Protein AF-A0A9W8EUW5-F1 (afdb_monomer_lite)

Secondary structure (DSSP, 8-state):
-----GGGTS--TT--TTSSPPPP-----EEEEEE-STT--HHHHHHHHHHHHHH-TT--EEEEEE---HHHHHHHHHHHHH-TT--B--EE-----

Radius of gyration: 12.91 Å; chains: 1; bounding box: 29×30×32 Å

Foldseek 3Di:
DPPDDPVLLVQDLLRALVDPDAADPDLDAEDEAEDQDPVCDPSNVLSVVSNCSNRHPNYQEYEYEDADDPVNVVSVVSNCVRRVSHPYYHYDHPPPD

Sequence (97 aa):
MVNVPSEAFEIADDAPQNTRLSPLNTKLVKLMLDYDRPEYTDELVMAVIKYLALRLTSLKVFGAWIAFDAALASFIDNYKATYPHLVDLVFKLGMVE

pLDDT: mean 74.37, std 10.0, range [38.03, 86.94]

Structure (mmCIF, N/CA/C/O backbone):
data_AF-A0A9W8EUW5-F1
#
_entry.id   AF-A0A9W8EUW5-F1
#
loop_
_atom_site.group_PDB
_atom_site.id
_atom_site.type_symbol
_atom_site.label_atom_id
_atom_site.label_alt_id
_atom_site.label_comp_id
_atom_site.label_asym_id
_atom_site.label_entity_id
_atom_site.label_seq_id
_atom_site.pdbx_PDB_ins_code
_atom_site.Cartn_x
_atom_site.Cartn_y
_atom_site.Cartn_z
_atom_site.occupancy
_atom_site.B_iso_or_equiv
_atom_site.auth_seq_id
_atom_site.auth_comp_id
_atom_site.auth_asym_id
_atom_site.auth_atom_id
_atom_site.pdbx_PDB_model_num
ATOM 1 N N . MET A 1 1 ? -3.634 7.495 -18.757 1.00 51.44 1 MET A N 1
ATOM 2 C CA . MET A 1 1 ? -2.909 8.169 -17.659 1.00 51.44 1 MET A CA 1
ATOM 3 C C . MET A 1 1 ? -3.519 7.707 -16.353 1.00 51.44 1 MET A C 1
ATOM 5 O O . MET A 1 1 ? -4.721 7.873 -16.180 1.00 51.44 1 MET A O 1
ATOM 9 N N . VAL A 1 2 ? -2.731 7.068 -15.487 1.00 60.12 2 VAL A N 1
ATOM 10 C CA . VAL A 1 2 ? -3.180 6.698 -14.140 1.00 60.12 2 VAL A CA 1
ATOM 11 C C . VAL A 1 2 ? -3.076 7.951 -13.269 1.00 60.12 2 VAL A C 1
ATOM 13 O O . VAL A 1 2 ? -1.992 8.506 -13.121 1.00 60.12 2 VAL A O 1
ATOM 16 N N . ASN A 1 3 ? -4.200 8.432 -12.737 1.00 71.56 3 ASN A N 1
ATOM 17 C CA . ASN A 1 3 ? -4.247 9.639 -11.906 1.00 71.56 3 ASN A CA 1
ATOM 18 C C . ASN A 1 3 ? -3.953 9.290 -10.441 1.00 71.56 3 ASN A C 1
ATOM 20 O O . ASN A 1 3 ? -4.855 9.301 -9.603 1.00 71.56 3 ASN A O 1
ATOM 24 N N . VAL A 1 4 ? -2.698 8.954 -10.138 1.00 76.25 4 VAL A N 1
ATOM 25 C CA . VAL A 1 4 ? -2.229 8.831 -8.751 1.00 76.25 4 VAL A CA 1
ATOM 26 C C . VAL A 1 4 ? -1.798 10.217 -8.251 1.00 76.25 4 VAL A C 1
ATOM 28 O O . VAL A 1 4 ? -1.051 10.897 -8.957 1.00 76.25 4 VAL A O 1
ATOM 31 N N . PRO A 1 5 ? -2.260 10.674 -7.072 1.00 81.75 5 PRO A N 1
ATOM 32 C CA . PRO A 1 5 ? -1.825 11.946 -6.491 1.00 81.75 5 PRO A CA 1
ATOM 33 C C . PRO A 1 5 ? -0.301 12.006 -6.327 1.00 81.75 5 PRO A C 1
ATOM 35 O O . PRO A 1 5 ? 0.298 11.026 -5.893 1.00 81.75 5 PRO A O 1
ATOM 38 N N . SER A 1 6 ? 0.328 13.153 -6.613 1.00 82.75 6 SER A N 1
ATOM 39 C CA . SER A 1 6 ? 1.792 13.309 -6.503 1.00 82.75 6 SER A CA 1
ATOM 40 C C . SER A 1 6 ? 2.315 13.001 -5.096 1.00 82.75 6 SER A C 1
ATOM 42 O O . SER A 1 6 ? 3.354 12.366 -4.955 1.00 82.75 6 SER A O 1
ATOM 44 N N . GLU A 1 7 ? 1.532 13.345 -4.066 1.00 79.94 7 GLU A N 1
ATOM 45 C CA . GLU A 1 7 ? 1.818 13.032 -2.661 1.00 79.94 7 GLU A CA 1
ATOM 46 C C . GLU A 1 7 ? 2.037 11.530 -2.407 1.00 79.94 7 GLU A C 1
ATOM 48 O O . GLU A 1 7 ? 2.727 11.179 -1.460 1.00 79.94 7 GLU A O 1
ATOM 53 N N . ALA A 1 8 ? 1.507 10.630 -3.246 1.00 80.88 8 ALA A N 1
ATOM 54 C CA . ALA A 1 8 ? 1.722 9.189 -3.113 1.00 80.88 8 ALA A CA 1
ATOM 55 C C . ALA A 1 8 ? 3.184 8.774 -3.357 1.00 80.88 8 ALA A C 1
ATOM 57 O O . ALA A 1 8 ? 3.677 7.842 -2.723 1.00 80.88 8 ALA A O 1
ATOM 58 N N . PHE A 1 9 ? 3.872 9.470 -4.265 1.00 82.00 9 PHE A N 1
ATOM 59 C CA . PHE A 1 9 ? 5.262 9.189 -4.632 1.00 82.00 9 PHE A CA 1
ATOM 60 C C . PHE A 1 9 ? 6.260 9.786 -3.632 1.00 82.00 9 PHE A C 1
ATOM 62 O O . PHE A 1 9 ? 7.393 9.327 -3.538 1.00 82.00 9 PHE A O 1
ATOM 69 N N . GLU A 1 10 ? 5.835 10.789 -2.863 1.00 84.75 10 GLU A N 1
ATOM 70 C CA . GLU A 1 10 ? 6.653 11.481 -1.860 1.00 84.75 10 GLU A CA 1
ATOM 71 C C . GLU A 1 10 ? 6.661 10.763 -0.496 1.00 84.75 10 GLU A C 1
ATOM 73 O O . GLU A 1 10 ? 7.440 11.115 0.391 1.00 84.75 10 GLU A O 1
ATOM 78 N N . ILE A 1 11 ? 5.804 9.749 -0.307 1.00 83.44 11 ILE A N 1
ATOM 79 C CA . ILE A 1 11 ? 5.746 8.964 0.931 1.00 83.44 11 ILE A CA 1
ATOM 80 C C . ILE A 1 11 ? 6.992 8.073 1.024 1.00 83.44 11 ILE A C 1
ATOM 82 O O . ILE A 1 11 ? 7.182 7.149 0.224 1.00 83.44 11 ILE A O 1
ATOM 86 N N . ALA A 1 12 ? 7.818 8.323 2.039 1.00 80.69 12 ALA A N 1
ATOM 87 C CA . ALA A 1 12 ? 8.950 7.468 2.378 1.00 80.69 12 ALA A CA 1
ATOM 88 C C . ALA A 1 12 ? 8.491 6.036 2.719 1.00 80.69 12 ALA A C 1
ATOM 90 O O . ALA A 1 12 ? 7.386 5.831 3.222 1.00 80.69 12 ALA A O 1
ATOM 91 N N . ASP A 1 13 ? 9.331 5.034 2.450 1.00 71.50 13 ASP A N 1
ATOM 92 C CA . ASP A 1 13 ? 9.005 3.619 2.707 1.00 71.50 13 ASP A CA 1
ATOM 93 C C . ASP A 1 13 ? 8.714 3.329 4.188 1.00 71.50 13 ASP A C 1
ATOM 95 O O . ASP A 1 13 ? 7.897 2.468 4.517 1.00 71.50 13 ASP A O 1
ATOM 99 N N . ASP A 1 14 ? 9.358 4.080 5.077 1.00 73.12 14 ASP A N 1
ATOM 100 C CA . ASP A 1 14 ? 9.276 3.988 6.533 1.00 73.12 14 ASP A CA 1
ATOM 101 C C . ASP A 1 14 ? 8.345 5.044 7.153 1.00 73.12 14 ASP A C 1
ATOM 103 O O . ASP A 1 14 ? 8.337 5.238 8.372 1.00 73.12 14 ASP A O 1
ATOM 107 N N . ALA A 1 15 ? 7.547 5.735 6.330 1.00 73.19 15 ALA A N 1
ATOM 108 C CA . ALA A 1 15 ? 6.632 6.759 6.809 1.00 73.19 15 ALA A CA 1
ATOM 109 C C . ALA A 1 15 ? 5.662 6.168 7.853 1.00 73.19 15 ALA A C 1
ATOM 111 O O . ALA A 1 15 ? 4.991 5.167 7.582 1.00 73.19 15 ALA A O 1
ATOM 112 N N . PRO A 1 16 ? 5.547 6.772 9.050 1.00 69.88 16 PRO A N 1
ATOM 113 C CA . PRO A 1 16 ? 4.725 6.215 10.111 1.00 69.88 16 PRO A CA 1
ATOM 114 C C . PRO A 1 16 ? 3.237 6.283 9.743 1.00 69.88 16 PRO A C 1
ATOM 116 O O . PRO A 1 16 ? 2.798 7.170 9.006 1.00 69.88 16 PRO A O 1
ATOM 119 N N . GLN A 1 17 ? 2.430 5.382 10.315 1.00 63.78 17 GLN A N 1
ATOM 120 C CA . GLN A 1 17 ? 0.989 5.256 10.031 1.00 63.78 17 GLN A CA 1
ATOM 121 C C . GLN A 1 17 ? 0.190 6.566 10.202 1.00 63.78 17 GLN A C 1
ATOM 123 O O . GLN A 1 17 ? -0.873 6.742 9.615 1.00 63.78 17 GLN A O 1
ATOM 128 N N . ASN A 1 18 ? 0.699 7.494 11.008 1.00 62.56 18 ASN A N 1
ATOM 129 C CA . ASN A 1 18 ? 0.101 8.790 11.313 1.00 62.56 18 ASN A CA 1
ATOM 130 C C . ASN A 1 18 ? 0.696 9.953 10.497 1.00 62.56 18 ASN A C 1
ATOM 132 O O . ASN A 1 18 ? 0.524 11.116 10.876 1.00 62.56 18 ASN A O 1
ATOM 136 N N . THR A 1 19 ? 1.393 9.666 9.394 1.00 68.38 19 THR A N 1
ATOM 137 C CA . THR A 1 19 ? 1.781 10.693 8.419 1.00 68.38 19 THR A CA 1
ATOM 138 C C . THR A 1 19 ? 0.529 11.490 8.032 1.00 68.38 19 THR A C 1
ATOM 140 O O . THR A 1 19 ? -0.530 10.898 7.849 1.00 68.38 19 THR A O 1
ATOM 143 N N . ARG A 1 20 ? 0.635 12.829 7.966 1.00 65.50 20 ARG A N 1
ATOM 144 C CA . ARG A 1 20 ? -0.447 13.853 7.931 1.00 65.50 20 ARG A CA 1
ATOM 145 C C . ARG A 1 20 ? -1.511 13.737 6.812 1.00 65.50 20 ARG A C 1
ATOM 147 O O . ARG A 1 20 ? -2.238 14.697 6.560 1.00 65.50 20 ARG A O 1
ATOM 154 N N . LEU A 1 21 ? -1.627 12.609 6.124 1.00 77.19 21 LEU A N 1
ATOM 155 C CA . LEU A 1 21 ? -2.672 12.364 5.144 1.00 77.19 21 LEU A CA 1
ATOM 156 C C . LEU A 1 21 ? -4.029 12.266 5.844 1.00 77.19 21 LEU A C 1
ATOM 158 O O . LEU A 1 21 ? -4.212 11.534 6.815 1.00 77.19 21 LEU A O 1
ATOM 162 N N . SER A 1 22 ? -4.999 13.025 5.340 1.00 77.94 22 SER A N 1
ATOM 163 C CA . SER A 1 22 ? -6.371 12.928 5.835 1.00 77.94 22 SER A CA 1
ATOM 164 C C . SER A 1 22 ? -6.942 11.550 5.481 1.00 77.94 22 SER A C 1
ATOM 166 O O . SER A 1 22 ? -6.845 11.155 4.313 1.00 77.94 22 SER A O 1
ATOM 168 N N . PRO A 1 23 ? -7.556 10.824 6.436 1.00 77.56 23 PRO A N 1
ATOM 169 C CA . PRO A 1 23 ? -8.169 9.537 6.146 1.00 77.56 23 PRO A CA 1
ATOM 170 C C . PRO A 1 23 ? -9.237 9.673 5.060 1.00 77.56 23 PRO A C 1
ATOM 172 O O . PRO A 1 23 ? -10.027 10.621 5.056 1.00 77.56 23 PRO A O 1
ATOM 175 N N . LEU A 1 24 ? -9.308 8.697 4.159 1.00 81.06 24 LEU A N 1
ATOM 176 C CA . LEU A 1 24 ? -10.464 8.546 3.289 1.00 81.06 24 LEU A CA 1
ATOM 177 C C . LEU A 1 24 ? -11.615 8.025 4.152 1.00 81.06 24 LEU A C 1
ATOM 179 O O . LEU A 1 24 ? -11.493 6.985 4.799 1.00 81.06 24 LEU A O 1
ATOM 183 N N . ASN A 1 25 ? -12.739 8.745 4.169 1.00 68.62 25 ASN A N 1
ATOM 184 C CA . ASN A 1 25 ? -13.925 8.363 4.937 1.00 68.62 25 ASN A CA 1
ATOM 185 C C . ASN A 1 25 ? -14.624 7.153 4.293 1.00 68.62 25 ASN A C 1
ATOM 187 O O . ASN A 1 25 ? -15.656 7.278 3.634 1.00 68.62 25 ASN A O 1
ATOM 191 N N . THR A 1 26 ? -14.023 5.976 4.449 1.00 72.12 26 THR A N 1
ATOM 192 C CA . THR A 1 26 ? -14.528 4.711 3.924 1.00 72.12 26 THR A CA 1
ATOM 193 C C . THR A 1 26 ? -14.638 3.690 5.054 1.00 72.12 26 THR A C 1
ATOM 195 O O . THR A 1 26 ? -13.799 3.620 5.956 1.00 72.12 26 THR A O 1
ATOM 198 N N . LYS A 1 27 ? -15.671 2.846 4.991 1.00 82.06 27 LYS A N 1
ATOM 199 C CA . LYS A 1 27 ? -15.803 1.650 5.842 1.00 82.06 27 LYS A CA 1
ATOM 200 C C . LYS A 1 27 ? -15.112 0.431 5.213 1.00 82.06 27 LYS A C 1
ATOM 202 O O . LYS A 1 27 ? -15.497 -0.703 5.493 1.00 82.06 27 LYS A O 1
ATOM 207 N N . LEU A 1 28 ? -14.160 0.655 4.306 1.00 83.50 28 LEU A N 1
ATOM 208 C CA . LEU A 1 28 ? -13.523 -0.409 3.549 1.00 83.50 28 LEU A CA 1
ATOM 209 C C . LEU A 1 28 ? -12.567 -1.190 4.452 1.00 83.50 28 LEU A C 1
ATOM 211 O O . LEU A 1 28 ? -11.550 -0.679 4.899 1.00 83.50 28 LEU A O 1
ATOM 215 N N . VAL A 1 29 ? -12.899 -2.454 4.693 1.00 82.12 29 VAL A N 1
ATOM 216 C CA . VAL A 1 29 ? -12.109 -3.348 5.554 1.00 82.12 29 VAL A CA 1
ATOM 217 C C . VAL A 1 29 ? -11.208 -4.300 4.768 1.00 82.12 29 VAL A C 1
ATOM 219 O O . VAL A 1 29 ? -10.272 -4.861 5.339 1.00 82.12 29 VAL A O 1
ATOM 222 N N . LYS A 1 30 ? -11.478 -4.487 3.470 1.00 84.44 30 LYS A N 1
ATOM 223 C CA . LYS A 1 30 ? -10.701 -5.336 2.561 1.00 84.44 30 LYS A CA 1
ATOM 224 C C . LYS A 1 30 ? -10.522 -4.643 1.213 1.00 84.44 30 LYS A C 1
ATOM 226 O O . LYS A 1 30 ? -11.498 -4.111 0.688 1.00 84.44 30 LYS A O 1
ATOM 231 N N . LEU A 1 31 ? -9.324 -4.704 0.645 1.00 83.88 31 LEU A N 1
ATOM 232 C CA . LEU A 1 31 ? -9.024 -4.200 -0.694 1.00 83.88 31 LEU A CA 1
ATOM 233 C C . LEU A 1 31 ? -8.127 -5.196 -1.432 1.00 83.88 31 LEU A C 1
ATOM 235 O O . LEU A 1 31 ? -7.219 -5.766 -0.834 1.00 83.88 31 LEU A O 1
ATOM 239 N N . MET A 1 32 ? -8.403 -5.408 -2.716 1.00 82.56 32 MET A N 1
ATOM 240 C CA . MET A 1 32 ? -7.560 -6.179 -3.624 1.00 82.56 32 MET A CA 1
ATOM 241 C C . MET A 1 32 ? -7.243 -5.286 -4.819 1.00 82.56 32 MET A C 1
ATOM 243 O O . MET A 1 32 ? -8.170 -4.763 -5.439 1.00 82.56 32 MET A O 1
ATOM 247 N N . LEU A 1 33 ? -5.962 -5.093 -5.106 1.00 80.19 33 LEU A N 1
ATOM 248 C CA . LEU A 1 33 ? -5.496 -4.388 -6.294 1.00 80.19 33 LEU A CA 1
ATOM 249 C C . LEU A 1 33 ? -5.015 -5.401 -7.325 1.00 80.19 33 LEU A C 1
ATOM 251 O O . LEU A 1 33 ? -4.427 -6.416 -6.961 1.00 80.19 33 LEU A O 1
ATOM 255 N N . ASP A 1 34 ? -5.274 -5.129 -8.593 1.00 80.50 34 ASP A N 1
ATOM 256 C CA . ASP A 1 34 ? -4.820 -5.963 -9.699 1.00 80.50 34 ASP A CA 1
ATOM 257 C C . ASP A 1 34 ? -3.948 -5.107 -10.615 1.00 80.50 34 ASP A C 1
ATOM 259 O O . ASP A 1 34 ? -4.407 -4.087 -11.138 1.00 80.50 34 ASP A O 1
ATOM 263 N N . TYR A 1 35 ? -2.674 -5.475 -10.718 1.00 77.19 35 TYR A N 1
ATOM 264 C CA . TYR A 1 35 ? -1.667 -4.808 -11.528 1.00 77.19 35 TYR A CA 1
ATOM 265 C C . TYR A 1 35 ? -1.194 -5.762 -12.628 1.00 77.19 35 TYR A C 1
ATOM 267 O O . TYR A 1 35 ? -0.059 -6.235 -12.635 1.00 77.19 35 TYR A O 1
ATOM 275 N N . ASP A 1 36 ? -2.099 -6.048 -13.560 1.00 73.50 36 ASP A N 1
ATOM 276 C CA . ASP A 1 36 ? -1.916 -6.984 -14.674 1.00 73.50 36 ASP A CA 1
ATOM 277 C C . ASP A 1 36 ? -1.351 -6.331 -15.947 1.00 73.50 36 ASP A C 1
ATOM 279 O O . ASP A 1 36 ? -1.104 -7.011 -16.946 1.00 73.50 36 ASP A O 1
ATOM 283 N N . ARG A 1 37 ? -1.133 -5.010 -15.935 1.00 74.69 37 ARG A N 1
ATOM 284 C CA . ARG A 1 37 ? -0.692 -4.251 -17.110 1.00 74.69 37 ARG A CA 1
ATOM 285 C C . ARG A 1 37 ? 0.770 -3.826 -17.028 1.00 74.69 37 ARG A C 1
ATOM 287 O O . ARG A 1 37 ? 1.201 -3.331 -15.990 1.00 74.69 37 ARG A O 1
ATOM 294 N N . PRO A 1 38 ? 1.502 -3.861 -18.156 1.00 73.00 38 PRO A N 1
ATOM 295 C CA . PRO A 1 38 ? 2.898 -3.420 -18.219 1.00 73.00 38 PRO A CA 1
ATOM 296 C C . PRO A 1 38 ? 3.080 -1.911 -17.986 1.00 73.00 38 PRO A C 1
ATOM 298 O O . PRO A 1 38 ? 4.187 -1.455 -17.730 1.00 73.00 38 PRO A O 1
ATOM 301 N N . GLU A 1 39 ? 2.009 -1.116 -18.073 1.00 78.44 39 GLU A N 1
ATOM 302 C CA . GLU A 1 39 ? 2.025 0.312 -17.726 1.00 78.44 39 GLU A CA 1
ATOM 303 C C . GLU A 1 39 ? 2.130 0.575 -16.213 1.00 78.44 39 GLU A C 1
ATOM 305 O O . GLU A 1 39 ? 2.348 1.717 -15.803 1.00 78.44 39 GLU A O 1
ATOM 310 N N . TYR A 1 40 ? 1.975 -0.460 -15.381 1.00 80.94 40 TYR A N 1
ATOM 311 C CA . TYR A 1 40 ? 2.114 -0.369 -13.934 1.00 80.94 40 TYR A CA 1
ATOM 312 C C . TYR A 1 40 ? 3.540 -0.708 -13.520 1.00 80.94 40 TYR A C 1
ATOM 314 O O . TYR A 1 40 ? 3.900 -1.867 -13.343 1.00 80.94 40 TYR A O 1
ATOM 322 N N . THR A 1 41 ? 4.357 0.331 -13.382 1.00 82.81 41 THR A N 1
ATOM 323 C CA . THR A 1 41 ? 5.723 0.202 -12.872 1.00 82.81 41 THR A CA 1
ATOM 324 C C . THR A 1 41 ? 5.725 -0.114 -11.378 1.00 82.81 41 THR A C 1
ATOM 326 O O . THR A 1 41 ? 4.796 0.263 -10.657 1.00 82.81 41 THR A O 1
ATOM 329 N N . ASP A 1 42 ? 6.803 -0.720 -10.884 1.00 81.31 42 ASP A N 1
ATOM 330 C CA . ASP A 1 42 ? 6.957 -1.020 -9.455 1.00 81.31 42 ASP A CA 1
ATOM 331 C C . ASP A 1 42 ? 6.819 0.243 -8.596 1.00 81.31 42 ASP A C 1
ATOM 333 O O . ASP A 1 42 ? 6.152 0.230 -7.565 1.00 81.31 42 ASP A O 1
ATOM 337 N N . GLU A 1 43 ? 7.367 1.374 -9.053 1.00 84.25 43 GLU A N 1
ATOM 338 C CA . GLU A 1 43 ? 7.223 2.676 -8.388 1.00 84.25 43 GLU A CA 1
ATOM 339 C C . GLU A 1 43 ? 5.761 3.104 -8.235 1.00 84.25 43 GLU A C 1
ATOM 341 O O . GLU A 1 43 ? 5.357 3.565 -7.165 1.00 84.25 43 GLU A O 1
ATOM 346 N N . LEU A 1 44 ? 4.950 2.928 -9.282 1.00 85.19 44 LEU A N 1
ATOM 347 C CA . LEU A 1 44 ? 3.526 3.249 -9.243 1.00 85.19 44 LEU A CA 1
ATOM 348 C C . LEU A 1 44 ? 2.800 2.359 -8.235 1.00 85.19 44 LEU A C 1
ATOM 350 O O . LEU A 1 44 ? 2.014 2.844 -7.419 1.00 85.19 44 LEU A O 1
ATOM 354 N N . VAL A 1 45 ? 3.077 1.059 -8.291 1.00 82.75 45 VAL A N 1
ATOM 355 C CA . VAL A 1 45 ? 2.493 0.061 -7.399 1.00 82.75 45 VAL A CA 1
ATOM 356 C C . VAL A 1 45 ? 2.826 0.394 -5.944 1.00 82.75 45 VAL A C 1
ATOM 358 O O . VAL A 1 45 ? 1.922 0.502 -5.112 1.00 82.75 45 VAL A O 1
ATOM 361 N N . MET A 1 46 ? 4.103 0.636 -5.640 1.00 84.31 46 MET A N 1
ATOM 362 C CA 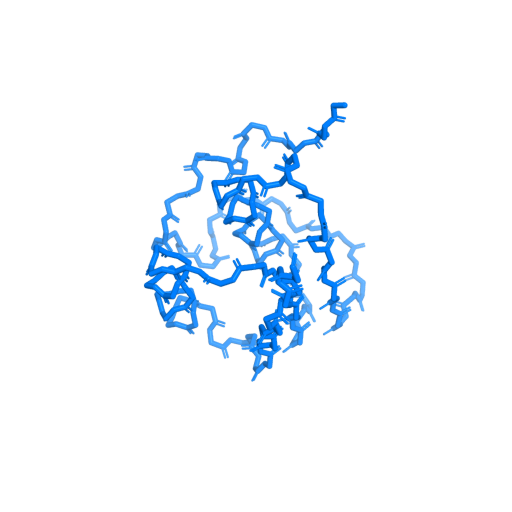. MET A 1 46 ? 4.572 1.015 -4.307 1.00 84.31 46 MET A CA 1
ATOM 363 C C . MET A 1 46 ? 3.904 2.305 -3.818 1.00 84.31 46 MET A C 1
ATOM 365 O O . MET A 1 46 ? 3.400 2.344 -2.692 1.00 84.31 46 MET A O 1
ATOM 369 N N . ALA A 1 47 ? 3.831 3.341 -4.661 1.00 86.94 47 ALA A N 1
ATOM 370 C CA . ALA A 1 47 ? 3.190 4.611 -4.323 1.00 86.94 47 ALA A CA 1
ATOM 371 C C . ALA A 1 47 ? 1.710 4.427 -3.950 1.00 86.94 47 ALA A C 1
ATOM 373 O O . ALA A 1 47 ? 1.249 4.942 -2.930 1.00 86.94 47 ALA A O 1
ATOM 374 N N . VAL A 1 48 ? 0.962 3.641 -4.728 1.00 86.06 48 VAL A N 1
ATOM 375 C CA . VAL A 1 48 ? -0.457 3.369 -4.455 1.00 86.06 48 VAL A CA 1
ATOM 376 C C . VAL A 1 48 ? -0.636 2.573 -3.162 1.00 86.06 48 VAL A C 1
ATOM 378 O O . VAL A 1 48 ? -1.502 2.916 -2.353 1.00 86.06 48 VAL A O 1
ATOM 381 N N . ILE A 1 49 ? 0.187 1.543 -2.932 1.00 82.62 49 ILE A N 1
ATOM 382 C CA . ILE A 1 49 ? 0.138 0.735 -1.706 1.00 82.62 49 ILE A CA 1
ATOM 383 C C . ILE A 1 49 ? 0.354 1.624 -0.473 1.00 82.62 49 ILE A C 1
ATOM 385 O O . ILE A 1 49 ? -0.466 1.598 0.448 1.00 82.62 49 ILE A O 1
ATOM 389 N N . LYS A 1 50 ? 1.405 2.456 -0.470 1.00 82.31 50 LYS A N 1
ATOM 390 C CA . LYS A 1 50 ? 1.698 3.415 0.613 1.00 82.31 50 LYS A CA 1
ATOM 391 C C . LYS A 1 50 ? 0.539 4.377 0.849 1.00 82.31 50 LYS A C 1
ATOM 393 O O . LYS A 1 50 ? 0.080 4.556 1.977 1.00 82.31 50 LYS A O 1
ATOM 398 N N . TYR A 1 51 ? 0.048 4.972 -0.234 1.00 86.00 51 TYR A N 1
ATOM 399 C CA . TYR A 1 51 ? -1.012 5.968 -0.195 1.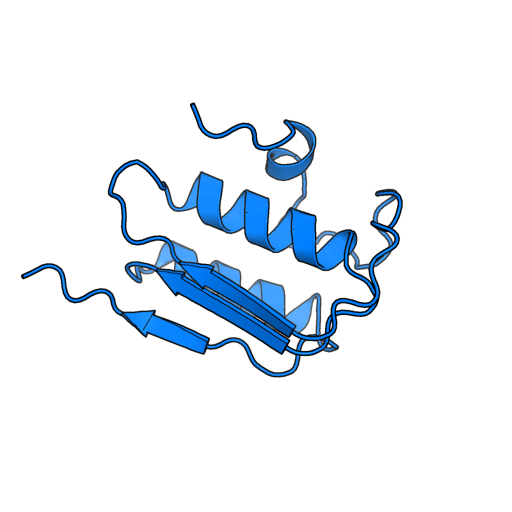00 86.00 51 TYR A CA 1
ATOM 400 C C . TYR A 1 51 ? -2.289 5.433 0.454 1.00 86.00 51 TYR A C 1
ATOM 402 O O . TYR A 1 51 ? -2.883 6.072 1.326 1.00 86.00 51 TYR A O 1
ATOM 410 N N . LEU A 1 52 ? -2.701 4.235 0.043 1.00 84.31 52 LEU A N 1
ATOM 411 C CA . LEU A 1 52 ? -3.911 3.597 0.538 1.00 84.31 52 LEU A CA 1
ATOM 412 C C . LEU A 1 52 ? -3.747 3.091 1.972 1.00 84.31 52 LEU A C 1
ATOM 414 O O . LEU A 1 52 ? 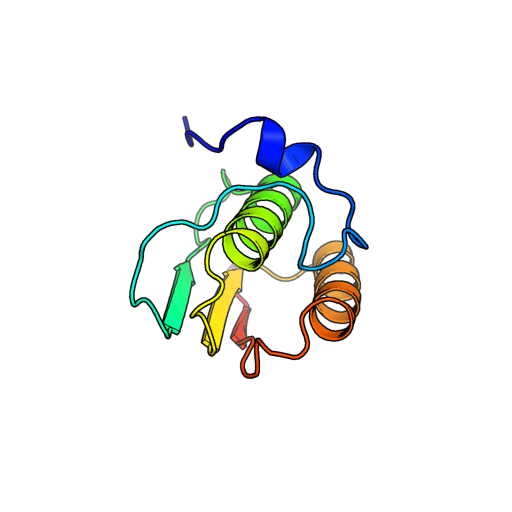-4.692 3.224 2.743 1.00 84.31 52 LEU A O 1
ATOM 418 N N . ALA A 1 53 ? -2.563 2.601 2.352 1.00 80.31 53 ALA A N 1
ATOM 419 C CA . ALA A 1 53 ? -2.257 2.189 3.727 1.00 80.31 53 ALA A CA 1
ATOM 420 C C . ALA A 1 53 ? -2.516 3.309 4.738 1.00 80.31 53 ALA A C 1
ATOM 422 O O . ALA A 1 53 ? -3.152 3.109 5.769 1.00 80.31 53 ALA A O 1
ATOM 423 N N . LEU A 1 54 ? -2.022 4.505 4.416 1.00 82.75 54 LEU A N 1
ATOM 424 C CA . LEU A 1 54 ? -2.100 5.664 5.297 1.00 82.75 54 LEU A CA 1
ATOM 425 C C . LEU A 1 54 ? -3.505 6.261 5.334 1.00 82.75 54 LEU A C 1
ATOM 427 O O . LEU A 1 54 ? -3.965 6.729 6.374 1.00 82.75 54 LEU A O 1
ATOM 431 N N . ARG A 1 55 ? -4.208 6.248 4.199 1.00 83.88 55 ARG A N 1
ATOM 432 C CA . ARG A 1 55 ? -5.527 6.872 4.096 1.00 83.88 55 ARG A CA 1
ATOM 433 C C . ARG A 1 55 ? -6.688 5.958 4.473 1.00 83.88 55 ARG A C 1
ATOM 435 O O . ARG A 1 55 ? -7.732 6.471 4.871 1.00 83.88 55 ARG A O 1
ATOM 442 N N . LEU A 1 56 ? -6.553 4.638 4.362 1.00 84.44 56 LEU A N 1
ATOM 443 C CA . LEU A 1 56 ? -7.605 3.674 4.697 1.00 84.44 56 LEU A CA 1
ATOM 444 C C . LEU A 1 56 ? -7.368 3.069 6.083 1.00 84.44 56 LEU A C 1
ATOM 446 O O . LEU A 1 56 ? -7.083 1.888 6.230 1.00 84.44 56 LEU A O 1
ATOM 450 N N . THR A 1 57 ? -7.550 3.870 7.129 1.00 77.94 57 THR A N 1
ATOM 451 C CA . THR A 1 57 ? -7.301 3.451 8.523 1.00 77.94 57 THR A CA 1
ATOM 452 C C . THR A 1 57 ? -8.207 2.316 9.023 1.00 77.94 57 THR A C 1
ATOM 454 O O . THR A 1 57 ? -7.910 1.686 10.035 1.00 77.94 57 THR A O 1
ATOM 457 N N . SER A 1 58 ? -9.322 2.052 8.335 1.00 78.81 58 SER A N 1
ATOM 458 C CA . SER A 1 58 ? -10.257 0.955 8.622 1.00 78.81 58 SER A CA 1
ATOM 459 C C . SER A 1 58 ? -9.887 -0.365 7.932 1.00 78.81 58 SER A C 1
ATOM 461 O O . SER A 1 58 ? -10.523 -1.393 8.194 1.00 78.81 58 SER A O 1
ATOM 463 N N . LEU A 1 59 ? -8.867 -0.350 7.073 1.00 79.31 59 LEU A N 1
ATOM 464 C CA . LEU A 1 59 ? -8.427 -1.491 6.289 1.00 79.31 59 LEU A CA 1
ATOM 465 C C . LEU A 1 59 ? -7.746 -2.536 7.179 1.00 79.31 59 LEU A C 1
ATOM 467 O O . LEU A 1 59 ? -6.917 -2.212 8.023 1.00 79.31 59 LEU A O 1
ATOM 471 N N . LYS A 1 60 ? -8.114 -3.805 6.994 1.00 75.81 60 LYS A N 1
ATOM 472 C CA . LYS A 1 60 ? -7.549 -4.947 7.738 1.00 75.81 60 LYS A CA 1
ATOM 473 C C . LYS A 1 60 ? -6.900 -5.984 6.830 1.00 75.81 60 LYS A C 1
ATOM 475 O O . LYS A 1 60 ? -6.021 -6.718 7.265 1.00 75.81 60 LYS A O 1
ATOM 480 N N . VAL A 1 61 ? -7.362 -6.069 5.586 1.00 77.56 61 VAL A N 1
ATOM 481 C CA . VAL A 1 61 ? -6.866 -6.996 4.563 1.00 77.56 61 VAL A CA 1
ATOM 482 C C . VAL A 1 61 ? -6.549 -6.190 3.315 1.00 77.56 61 VAL A C 1
ATOM 484 O O . VAL A 1 61 ? -7.406 -5.444 2.835 1.00 77.56 61 VAL A O 1
ATOM 487 N N . PHE A 1 62 ? -5.347 -6.355 2.781 1.00 77.06 62 PHE A N 1
ATOM 488 C CA . PHE A 1 62 ? -4.896 -5.630 1.604 1.00 77.06 62 PHE A CA 1
ATOM 489 C C . PHE A 1 62 ? -4.102 -6.571 0.709 1.00 77.06 62 PHE A C 1
ATOM 491 O O . PHE A 1 62 ? -2.970 -6.896 1.024 1.00 77.06 62 PHE A O 1
ATOM 498 N N . GLY A 1 63 ? -4.685 -7.017 -0.398 1.00 73.06 63 GLY A N 1
ATOM 499 C CA . GLY A 1 63 ? -3.988 -7.830 -1.392 1.00 73.06 63 GLY A CA 1
ATOM 500 C C . GLY A 1 63 ? -3.618 -7.018 -2.629 1.00 73.06 63 GLY A C 1
ATOM 501 O O . GLY A 1 63 ? -4.290 -6.039 -2.959 1.00 73.06 63 GLY A O 1
ATOM 502 N N . ALA A 1 64 ? -2.571 -7.446 -3.328 1.00 73.25 64 ALA A N 1
ATOM 503 C CA . ALA A 1 64 ? -2.207 -6.896 -4.625 1.00 73.25 64 ALA A CA 1
ATOM 504 C C . ALA A 1 64 ? -1.684 -8.010 -5.539 1.00 73.25 64 ALA A C 1
ATOM 506 O O . ALA A 1 64 ? -0.748 -8.720 -5.187 1.00 73.25 64 ALA A O 1
ATOM 507 N N . TRP A 1 65 ? -2.267 -8.170 -6.721 1.00 73.00 65 TRP A N 1
ATOM 508 C CA . TRP A 1 65 ? -1.733 -9.044 -7.760 1.00 73.00 65 TRP A CA 1
ATOM 509 C C . TRP A 1 65 ? -0.728 -8.243 -8.586 1.00 73.00 65 TRP A C 1
ATOM 511 O O . TRP A 1 65 ? -1.109 -7.247 -9.186 1.00 73.00 65 TRP A O 1
ATOM 521 N N . ILE A 1 66 ? 0.556 -8.611 -8.554 1.00 71.12 66 ILE A N 1
ATOM 522 C CA . ILE A 1 66 ? 1.628 -7.874 -9.240 1.00 71.12 66 ILE A CA 1
ATOM 523 C C . ILE A 1 66 ? 2.657 -8.882 -9.767 1.00 71.12 66 ILE A C 1
ATOM 525 O O . ILE A 1 66 ? 2.916 -9.900 -9.118 1.00 71.12 66 ILE A O 1
ATOM 529 N N . ALA A 1 67 ? 3.272 -8.607 -10.918 1.00 66.94 67 ALA A N 1
ATOM 530 C CA . ALA A 1 67 ? 4.490 -9.305 -11.326 1.00 66.94 67 ALA A CA 1
ATOM 531 C C . ALA A 1 67 ? 5.597 -9.039 -10.287 1.00 66.94 67 ALA A C 1
ATOM 533 O O . ALA A 1 67 ? 5.895 -7.893 -9.972 1.00 66.94 67 ALA A O 1
ATOM 534 N N . PHE A 1 68 ? 6.144 -10.097 -9.686 1.00 63.97 68 PHE A N 1
ATOM 535 C CA . PHE A 1 68 ? 7.003 -9.979 -8.506 1.00 63.97 68 PHE A CA 1
ATOM 536 C C . PHE A 1 68 ? 8.478 -9.920 -8.901 1.00 63.97 68 PHE A C 1
ATOM 538 O O . PHE A 1 68 ? 8.973 -10.837 -9.560 1.00 63.97 68 PHE A O 1
ATOM 545 N N . ASP A 1 69 ? 9.184 -8.891 -8.443 1.00 68.94 69 ASP A N 1
ATOM 546 C CA . ASP A 1 69 ? 10.626 -8.748 -8.604 1.00 68.94 69 ASP A CA 1
ATOM 547 C C . ASP A 1 69 ? 11.332 -8.559 -7.241 1.00 68.94 69 ASP A C 1
ATOM 549 O O . ASP A 1 69 ? 10.703 -8.549 -6.176 1.00 68.94 69 ASP A O 1
ATOM 553 N N . 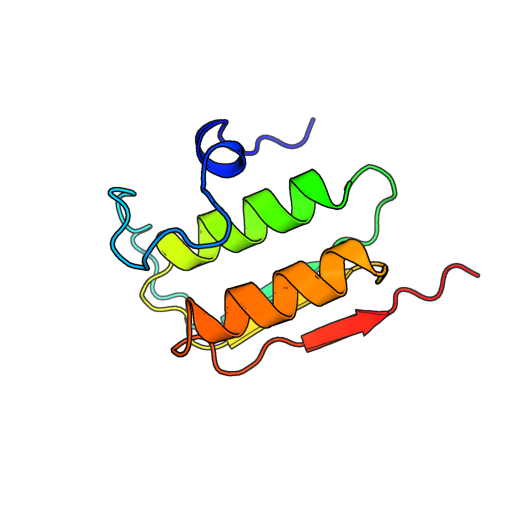ALA A 1 70 ? 12.665 -8.466 -7.246 1.00 67.88 70 ALA A N 1
ATOM 554 C CA . ALA A 1 70 ? 13.441 -8.352 -6.009 1.00 67.88 70 ALA A CA 1
ATOM 555 C C . ALA A 1 70 ? 13.221 -7.013 -5.276 1.00 67.88 70 ALA A C 1
ATOM 557 O O . ALA A 1 70 ? 13.308 -6.974 -4.045 1.00 67.88 70 ALA A O 1
ATOM 558 N N . ALA A 1 71 ? 12.931 -5.929 -6.004 1.00 70.25 71 ALA A N 1
ATOM 559 C CA . ALA A 1 71 ? 12.691 -4.613 -5.421 1.00 70.25 71 ALA A CA 1
ATOM 560 C C . ALA A 1 71 ? 11.353 -4.580 -4.663 1.00 70.25 71 ALA A C 1
ATOM 562 O O . ALA A 1 71 ? 11.303 -4.150 -3.506 1.00 70.25 71 ALA A O 1
ATOM 563 N N . LEU A 1 72 ? 10.293 -5.131 -5.262 1.00 75.38 72 LEU A N 1
ATOM 564 C CA . LEU A 1 72 ? 8.981 -5.277 -4.633 1.00 75.38 72 LEU A CA 1
ATOM 565 C C . LEU A 1 72 ? 9.037 -6.166 -3.388 1.00 75.38 72 LEU A C 1
ATOM 567 O O . LEU A 1 72 ? 8.394 -5.848 -2.388 1.00 75.38 72 LEU A O 1
ATOM 571 N N . ALA A 1 73 ? 9.839 -7.234 -3.403 1.00 74.88 73 ALA A N 1
ATOM 572 C CA . ALA A 1 73 ? 10.008 -8.111 -2.244 1.00 74.88 73 ALA A CA 1
ATOM 573 C C . ALA A 1 73 ? 10.494 -7.342 -1.001 1.00 74.88 73 ALA A C 1
ATOM 575 O O . ALA A 1 73 ? 9.874 -7.417 0.061 1.00 74.88 73 ALA A O 1
ATOM 576 N N . SER A 1 74 ? 11.561 -6.546 -1.152 1.00 78.19 74 SER A N 1
ATOM 577 C CA . SER A 1 74 ? 12.113 -5.750 -0.049 1.00 78.19 74 SER A CA 1
ATOM 578 C C . SER A 1 74 ? 11.136 -4.678 0.437 1.00 78.19 74 SER A C 1
ATOM 580 O O . SER A 1 74 ? 11.056 -4.419 1.638 1.00 78.19 74 SER A O 1
ATOM 582 N N . PHE A 1 75 ? 10.389 -4.056 -0.478 1.00 82.38 75 PHE A N 1
ATOM 583 C CA . PHE A 1 75 ? 9.356 -3.086 -0.122 1.00 82.38 75 PHE A CA 1
ATOM 584 C C . PHE A 1 75 ? 8.248 -3.727 0.723 1.00 82.38 75 PHE A C 1
ATOM 586 O O . PHE A 1 75 ? 7.826 -3.161 1.730 1.00 82.38 75 PHE A O 1
ATOM 593 N N . ILE A 1 76 ? 7.797 -4.923 0.347 1.00 77.50 76 ILE A N 1
ATOM 594 C CA . ILE A 1 76 ? 6.707 -5.628 1.028 1.00 77.50 76 ILE A CA 1
ATOM 595 C C . ILE A 1 76 ? 7.077 -5.991 2.463 1.00 77.50 76 ILE A C 1
ATOM 597 O O . ILE A 1 76 ? 6.245 -5.847 3.364 1.00 77.50 76 ILE A O 1
ATOM 601 N N . ASP A 1 77 ? 8.305 -6.448 2.686 1.00 78.75 77 ASP A N 1
ATOM 602 C CA . ASP A 1 77 ? 8.774 -6.797 4.025 1.00 78.75 77 ASP A CA 1
ATOM 603 C C . ASP A 1 77 ? 8.853 -5.559 4.928 1.00 78.75 77 ASP A C 1
ATOM 605 O O . ASP A 1 77 ? 8.346 -5.584 6.054 1.00 78.75 77 ASP A O 1
ATOM 609 N N . ASN A 1 78 ? 9.376 -4.443 4.406 1.00 81.12 78 ASN A N 1
ATOM 610 C CA . ASN A 1 78 ? 9.385 -3.161 5.116 1.00 81.12 78 ASN A CA 1
ATOM 611 C C . ASN A 1 78 ? 7.962 -2.674 5.419 1.00 81.12 78 ASN A C 1
ATOM 613 O O . ASN A 1 78 ? 7.646 -2.304 6.548 1.00 81.12 78 ASN A O 1
ATOM 617 N N . TYR A 1 79 ? 7.068 -2.737 4.434 1.00 78.50 79 TYR A N 1
ATOM 618 C CA . TYR A 1 79 ? 5.681 -2.314 4.576 1.00 78.50 79 TYR A CA 1
ATOM 619 C C . TYR A 1 79 ? 4.930 -3.101 5.660 1.00 78.50 79 TYR A C 1
ATOM 621 O O . TYR A 1 79 ? 4.219 -2.507 6.471 1.00 78.50 79 TYR A O 1
ATOM 629 N N . LYS A 1 80 ? 5.102 -4.429 5.724 1.00 76.94 80 LYS A N 1
ATOM 630 C CA . LYS A 1 80 ? 4.493 -5.271 6.772 1.00 76.94 80 LYS A CA 1
ATOM 631 C C . LYS A 1 80 ? 4.949 -4.866 8.173 1.00 76.94 80 LYS A C 1
ATOM 633 O O . LYS A 1 80 ? 4.140 -4.885 9.100 1.00 76.94 80 LYS A O 1
ATOM 638 N N . ALA A 1 81 ? 6.220 -4.492 8.326 1.00 80.00 81 ALA A N 1
ATOM 639 C CA . ALA A 1 81 ? 6.745 -3.986 9.590 1.00 80.00 81 ALA A CA 1
ATOM 640 C C . ALA A 1 81 ? 6.137 -2.619 9.955 1.00 80.00 81 ALA A C 1
ATOM 642 O O . ALA A 1 81 ? 5.777 -2.398 11.112 1.00 80.00 81 ALA A O 1
ATOM 643 N N . THR A 1 82 ? 5.970 -1.730 8.973 1.00 78.62 82 THR A N 1
ATOM 644 C CA . THR A 1 82 ? 5.419 -0.377 9.165 1.00 78.62 82 THR A CA 1
ATOM 645 C C . THR A 1 82 ? 3.910 -0.379 9.446 1.00 78.62 82 THR A C 1
ATOM 647 O O . THR A 1 82 ? 3.427 0.425 10.247 1.00 78.62 82 THR A O 1
ATOM 650 N N . TYR A 1 83 ? 3.149 -1.294 8.836 1.00 75.31 83 TYR A N 1
ATOM 651 C CA . TYR A 1 83 ? 1.684 -1.340 8.910 1.00 75.31 83 TYR A CA 1
ATOM 652 C C . TYR A 1 83 ? 1.158 -2.689 9.435 1.00 75.31 83 TYR A C 1
ATOM 654 O O . TYR A 1 83 ? 0.405 -3.377 8.744 1.00 75.31 83 TYR A O 1
ATOM 662 N N . PRO A 1 84 ? 1.456 -3.062 10.694 1.00 72.50 84 PRO A N 1
ATOM 663 C CA . PRO A 1 84 ? 1.137 -4.388 11.240 1.00 72.50 84 PRO A CA 1
ATOM 664 C C . PRO A 1 84 ? -0.370 -4.673 11.379 1.00 72.50 84 PRO A C 1
ATOM 666 O O . PRO A 1 84 ? -0.776 -5.807 11.620 1.00 72.50 84 PRO A O 1
ATOM 669 N N . HIS A 1 85 ? -1.221 -3.651 11.246 1.00 68.94 85 HIS A N 1
ATOM 670 C CA . HIS A 1 85 ? -2.679 -3.789 11.251 1.00 68.94 85 HIS A CA 1
ATOM 671 C C . HIS A 1 85 ? -3.238 -4.364 9.935 1.00 68.94 85 HIS A C 1
ATOM 673 O O . HIS A 1 85 ? -4.402 -4.769 9.895 1.00 68.94 85 HIS A O 1
ATOM 679 N N . LEU A 1 86 ? -2.425 -4.410 8.874 1.00 70.00 86 LEU A N 1
ATOM 680 C CA . LEU A 1 86 ? -2.754 -5.026 7.593 1.00 70.00 86 LEU A CA 1
ATOM 681 C C . LEU A 1 86 ? -2.305 -6.485 7.627 1.00 70.00 86 LEU A C 1
ATOM 683 O O . LEU A 1 86 ? -1.141 -6.814 7.419 1.00 70.00 86 LEU A O 1
ATOM 687 N N . VAL A 1 87 ? -3.248 -7.361 7.960 1.00 59.00 87 VAL A N 1
ATOM 688 C CA . VAL A 1 87 ? -2.955 -8.721 8.432 1.00 59.00 87 VAL A CA 1
ATOM 689 C C . VAL A 1 87 ? -2.757 -9.714 7.283 1.00 59.00 87 VAL A C 1
ATOM 691 O O . VAL A 1 87 ? -2.232 -10.801 7.501 1.00 59.00 87 VAL A O 1
ATOM 694 N N . ASP A 1 88 ? -3.177 -9.368 6.064 1.00 62.72 88 ASP A N 1
ATOM 695 C CA . ASP A 1 88 ? -3.223 -10.322 4.956 1.00 62.72 88 ASP A CA 1
ATOM 696 C C . ASP A 1 88 ? -2.884 -9.630 3.628 1.00 62.72 88 ASP A C 1
ATOM 698 O O . ASP A 1 88 ? -3.734 -8.994 2.995 1.00 62.72 88 ASP A O 1
ATOM 702 N N . LEU A 1 89 ? -1.597 -9.715 3.276 1.00 60.25 89 LEU A N 1
ATOM 703 C CA . LEU A 1 89 ? -0.996 -9.230 2.037 1.00 60.25 89 LEU A CA 1
ATOM 704 C C . LEU A 1 89 ? -0.736 -10.404 1.104 1.00 60.25 89 LEU A C 1
ATOM 706 O O . LEU A 1 89 ? 0.276 -11.099 1.217 1.00 60.25 89 LEU A O 1
ATOM 710 N N . VAL A 1 90 ? -1.672 -10.623 0.185 1.00 62.19 90 VAL A N 1
ATOM 711 C CA . VAL A 1 90 ? -1.564 -11.665 -0.836 1.00 62.19 90 VAL A CA 1
ATOM 712 C C . VAL A 1 90 ? -0.968 -11.049 -2.095 1.00 62.19 90 VAL A C 1
ATOM 714 O O . VAL A 1 90 ? -1.648 -10.284 -2.777 1.00 62.19 90 VAL A O 1
ATOM 717 N N . PHE A 1 91 ? 0.280 -11.415 -2.390 1.00 61.12 91 PHE A N 1
ATOM 718 C CA . PHE A 1 91 ? 0.946 -11.135 -3.658 1.00 61.12 91 PHE A CA 1
ATOM 719 C C . PHE A 1 91 ? 0.934 -12.391 -4.511 1.00 61.12 91 PHE A C 1
ATOM 721 O O . PHE A 1 91 ? 1.509 -13.412 -4.132 1.00 61.12 91 PHE A O 1
ATOM 728 N N . LYS A 1 92 ? 0.222 -12.345 -5.636 1.00 56.53 92 LYS A N 1
ATOM 729 C CA . LYS A 1 92 ? 0.205 -13.448 -6.598 1.00 56.53 92 LYS A CA 1
ATOM 730 C C . LYS A 1 92 ? 1.108 -13.095 -7.762 1.00 56.53 92 LYS A C 1
ATOM 732 O O . LYS A 1 92 ? 1.040 -11.985 -8.269 1.00 56.53 92 LYS A O 1
ATOM 737 N N . LEU A 1 93 ? 1.929 -14.051 -8.179 1.00 54.88 93 LEU A N 1
ATOM 738 C CA . LEU A 1 93 ? 2.734 -13.942 -9.387 1.00 54.88 93 LEU A CA 1
ATOM 739 C C . LEU A 1 93 ? 1.789 -13.896 -10.592 1.00 54.88 93 LEU A C 1
ATOM 741 O O . LEU A 1 93 ? 1.019 -14.833 -10.813 1.00 54.88 93 LEU A O 1
ATOM 745 N N . GLY A 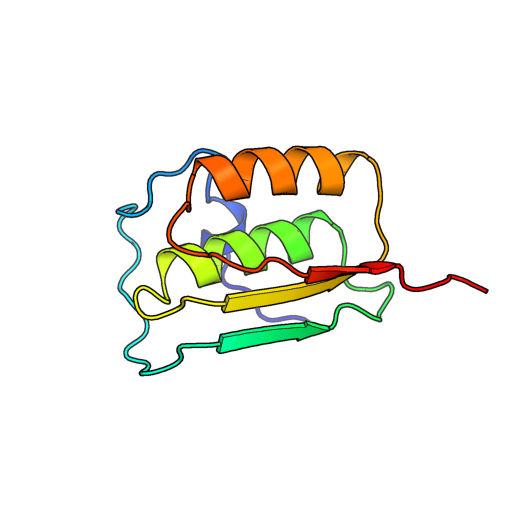1 94 ? 1.828 -12.814 -11.364 1.00 52.41 94 GLY A N 1
ATOM 746 C CA . GLY A 1 94 ? 1.424 -12.893 -12.762 1.00 52.41 94 GLY A CA 1
ATOM 747 C C . GLY A 1 94 ? 2.458 -13.758 -13.475 1.00 52.41 94 GLY A C 1
ATOM 748 O O . GLY A 1 94 ? 3.625 -13.375 -13.534 1.00 52.41 94 GLY A O 1
ATOM 749 N N . MET A 1 95 ? 2.079 -14.952 -13.938 1.00 42.59 95 MET A N 1
ATOM 750 C CA . MET A 1 95 ? 2.945 -15.692 -14.854 1.00 42.59 95 MET A CA 1
ATOM 751 C C . MET A 1 95 ? 2.999 -14.880 -16.146 1.00 42.59 95 MET A C 1
ATOM 753 O O . MET A 1 95 ? 1.991 -14.760 -16.837 1.00 42.59 95 MET A O 1
ATOM 757 N N . VAL A 1 96 ? 4.147 -14.261 -16.417 1.00 45.03 96 VAL A N 1
ATOM 758 C CA . VAL A 1 96 ? 4.462 -13.776 -17.760 1.00 45.03 96 VAL A CA 1
ATOM 759 C C . VAL A 1 96 ? 4.732 -15.041 -18.570 1.00 45.03 96 VAL A C 1
ATOM 761 O O . VAL A 1 96 ? 5.787 -15.652 -18.406 1.00 45.03 96 VAL A O 1
ATOM 764 N N . GLU A 1 97 ? 3.726 -15.507 -19.312 1.00 38.03 97 GLU A N 1
ATOM 765 C CA . GLU A 1 97 ? 3.919 -16.533 -20.347 1.00 38.03 97 GLU A CA 1
ATOM 766 C C . GLU A 1 97 ? 4.796 -16.001 -21.487 1.00 38.03 97 GLU A C 1
ATOM 768 O O . GLU A 1 97 ? 4.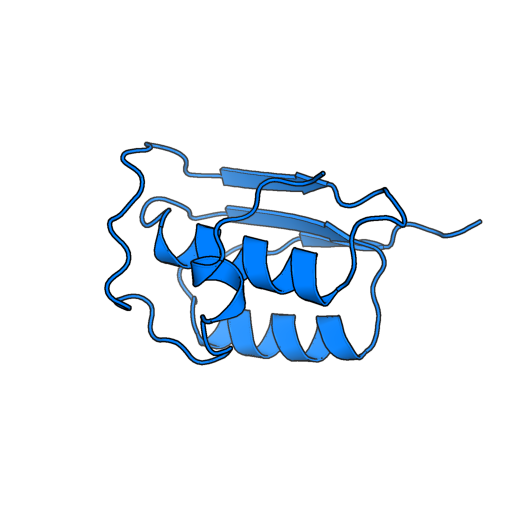643 -14.811 -21.858 1.00 38.03 97 GLU A O 1
#